Protein AF-A0A642C4L8-F1 (afdb_monomer)

Secondary structure (DSSP, 8-state):
-B-TT--EE-TTTTTT-TT--EEEBPS--SS-EEEE-TTTTTT----EEEE-TTEEEEETTTTTT----EEEE--SSPPEEBTBS-S-GGG-EEEEETT-HHHHHHSTTTTTSSEEEEE-TTT-SS---

Structure (mmCIF, N/CA/C/O backbone):
data_AF-A0A642C4L8-F1
#
_entry.id   AF-A0A642C4L8-F1
#
loop_
_atom_site.group_PDB
_atom_site.id
_atom_site.type_symbol
_atom_site.label_atom_id
_atom_site.label_alt_id
_atom_site.label_comp_id
_atom_site.label_asym_id
_atom_site.label_entity_id
_atom_site.label_seq_id
_atom_site.pdbx_PDB_ins_code
_atom_site.Cartn_x
_atom_site.Cartn_y
_atom_site.Cartn_z
_atom_site.occupancy
_atom_site.B_iso_or_equiv
_atom_site.auth_seq_id
_atom_site.auth_comp_id
_atom_site.auth_asym_id
_atom_site.auth_atom_id
_atom_site.pdbx_PDB_model_num
ATOM 1 N N . LEU A 1 1 ? -4.288 -3.092 -13.203 1.00 87.00 1 LEU A N 1
ATOM 2 C CA . LEU A 1 1 ? -5.201 -3.727 -12.232 1.00 87.00 1 LEU A CA 1
ATOM 3 C C . LEU A 1 1 ? -4.692 -5.140 -11.953 1.00 87.00 1 LEU A C 1
ATOM 5 O O . LEU A 1 1 ? -4.372 -5.830 -12.914 1.00 87.00 1 LEU A O 1
ATOM 9 N N . ILE A 1 2 ? -4.545 -5.536 -10.686 1.00 90.69 2 ILE A N 1
ATOM 10 C CA . ILE A 1 2 ? -4.072 -6.868 -10.268 1.00 90.69 2 ILE A CA 1
ATOM 11 C C . ILE A 1 2 ? -5.256 -7.666 -9.693 1.00 90.69 2 ILE A C 1
ATOM 13 O O . ILE A 1 2 ? -5.938 -7.130 -8.819 1.00 90.69 2 ILE A O 1
ATOM 17 N N . PRO A 1 3 ? -5.499 -8.920 -10.125 1.00 93.19 3 PRO A N 1
ATOM 18 C CA . PRO A 1 3 ? -6.662 -9.693 -9.691 1.00 93.19 3 PRO A CA 1
ATOM 19 C C . PRO A 1 3 ? -6.729 -9.947 -8.182 1.00 93.19 3 PRO A C 1
ATOM 21 O O . PRO A 1 3 ? -5.717 -10.264 -7.549 1.00 93.19 3 PRO A O 1
ATOM 24 N N . LYS A 1 4 ? -7.943 -9.945 -7.617 1.00 92.62 4 LYS A N 1
ATOM 25 C CA . LYS A 1 4 ? -8.177 -10.218 -6.180 1.00 92.62 4 LYS A CA 1
ATOM 26 C C . LYS A 1 4 ? -7.752 -11.618 -5.719 1.00 92.62 4 LYS A C 1
ATOM 28 O O . LYS A 1 4 ? -7.626 -11.870 -4.519 1.00 92.62 4 LYS A O 1
ATOM 33 N N . SER A 1 5 ? -7.522 -12.542 -6.652 1.00 94.00 5 SER A N 1
ATOM 34 C CA . SER A 1 5 ? -7.025 -13.896 -6.375 1.00 94.00 5 SER A CA 1
ATOM 35 C C . SER A 1 5 ? -5.521 -13.953 -6.089 1.00 94.00 5 SER A C 1
ATOM 37 O O . SER A 1 5 ? -5.050 -14.955 -5.557 1.00 94.00 5 SER A O 1
ATOM 39 N N . VAL A 1 6 ? -4.759 -12.900 -6.401 1.00 92.31 6 VAL A N 1
ATOM 40 C CA . VAL A 1 6 ? -3.312 -12.862 -6.151 1.00 92.31 6 VAL A CA 1
ATOM 41 C C . VAL A 1 6 ? -3.037 -12.804 -4.646 1.00 92.31 6 VAL A C 1
ATOM 43 O O . VAL A 1 6 ? -3.590 -11.956 -3.944 1.00 92.31 6 VAL A O 1
ATOM 46 N N . GLY A 1 7 ? -2.188 -13.712 -4.156 1.00 89.19 7 GLY A N 1
ATOM 47 C CA . GLY A 1 7 ? -1.761 -13.788 -2.750 1.00 89.19 7 GLY A CA 1
ATOM 48 C C . GLY A 1 7 ? -0.284 -13.467 -2.509 1.00 89.19 7 GLY A C 1
ATOM 49 O O . GLY A 1 7 ? 0.095 -13.151 -1.385 1.00 89.19 7 GLY A O 1
ATOM 50 N N . LEU A 1 8 ? 0.551 -13.516 -3.552 1.00 85.88 8 LEU A N 1
ATOM 51 C CA . LEU A 1 8 ? 1.984 -13.252 -3.452 1.00 85.88 8 LEU A CA 1
ATOM 52 C C . LEU A 1 8 ? 2.475 -12.429 -4.645 1.00 85.88 8 LEU A C 1
ATOM 54 O O . LEU A 1 8 ? 2.247 -12.804 -5.795 1.00 85.88 8 LEU A O 1
ATOM 58 N N . CYS A 1 9 ? 3.194 -11.347 -4.356 1.00 79.12 9 CYS A N 1
ATOM 59 C CA . CYS A 1 9 ? 4.012 -10.614 -5.321 1.00 79.12 9 CYS A CA 1
ATOM 60 C C . CYS A 1 9 ? 5.429 -10.495 -4.754 1.00 79.12 9 CYS A C 1
ATOM 62 O O . CYS A 1 9 ? 5.616 -9.787 -3.769 1.00 79.12 9 CYS A O 1
ATOM 64 N N . ASP A 1 10 ? 6.390 -11.200 -5.353 1.00 84.88 10 ASP A N 1
ATOM 65 C CA . ASP A 1 10 ? 7.739 -11.392 -4.801 1.00 84.88 10 ASP A CA 1
ATOM 66 C C . ASP A 1 10 ? 8.790 -10.469 -5.467 1.00 84.88 10 ASP A C 1
ATOM 68 O O . ASP A 1 10 ? 8.456 -9.550 -6.227 1.00 84.88 10 ASP A O 1
ATOM 72 N N . VAL A 1 11 ? 10.070 -10.713 -5.179 1.00 89.62 11 VAL A N 1
ATOM 73 C CA . VAL A 1 11 ? 11.256 -10.009 -5.701 1.00 89.62 11 VAL A CA 1
ATOM 74 C C . VAL A 1 11 ? 11.112 -9.611 -7.176 1.00 89.62 11 VAL A C 1
ATOM 76 O O . VAL A 1 11 ? 10.761 -10.423 -8.031 1.00 89.62 11 VAL A O 1
ATOM 79 N N . ALA A 1 12 ? 11.429 -8.348 -7.475 1.00 91.19 12 ALA A N 1
ATOM 80 C CA . ALA A 1 12 ? 11.491 -7.784 -8.825 1.00 91.19 12 ALA A CA 1
ATOM 81 C C . ALA A 1 12 ? 10.211 -7.882 -9.693 1.00 91.19 12 ALA A C 1
ATOM 83 O O . ALA A 1 12 ? 10.304 -7.671 -10.900 1.00 91.19 12 ALA A O 1
ATOM 84 N N . THR A 1 13 ? 9.023 -8.139 -9.119 1.00 93.25 13 THR A N 1
ATOM 85 C CA . THR A 1 13 ? 7.769 -8.326 -9.895 1.00 93.25 13 THR A CA 1
ATOM 86 C C . THR A 1 13 ? 7.498 -7.214 -10.924 1.00 93.25 13 THR A C 1
ATOM 88 O O . THR A 1 13 ? 7.104 -7.525 -12.046 1.00 93.25 13 THR A O 1
ATOM 91 N N . PHE A 1 14 ? 7.706 -5.937 -10.575 1.00 93.62 14 PHE A N 1
ATOM 92 C CA . PHE A 1 14 ? 7.504 -4.795 -11.485 1.00 93.62 14 PHE A CA 1
ATOM 93 C C . PHE A 1 14 ? 8.810 -4.090 -11.863 1.00 93.62 14 PHE A C 1
ATOM 95 O O . PHE A 1 14 ? 8.791 -2.964 -12.366 1.00 93.62 14 PHE A O 1
ATOM 102 N N . LYS A 1 15 ? 9.958 -4.735 -11.631 1.00 92.44 15 LYS A N 1
ATOM 103 C CA . LYS A 1 15 ? 11.263 -4.149 -11.937 1.00 92.44 15 LYS A CA 1
ATOM 104 C C . LYS A 1 15 ? 11.348 -3.773 -13.418 1.00 92.44 15 LYS A C 1
ATOM 106 O O . LYS A 1 15 ? 11.005 -4.570 -14.289 1.00 92.44 15 LYS A O 1
ATOM 111 N N . ASN A 1 16 ? 11.879 -2.583 -13.703 1.00 92.94 16 ASN A N 1
ATOM 112 C CA . ASN A 1 16 ? 12.051 -2.043 -15.058 1.00 92.94 16 ASN A CA 1
ATOM 113 C C . ASN A 1 16 ? 10.745 -1.859 -15.852 1.00 92.94 16 ASN A C 1
ATOM 115 O O . ASN A 1 16 ? 10.789 -1.665 -17.070 1.00 92.94 16 ASN A O 1
ATOM 119 N N . CYS A 1 17 ? 9.579 -1.863 -15.201 1.00 93.19 17 CYS A N 1
ATOM 120 C CA . CYS A 1 17 ? 8.345 -1.400 -15.826 1.00 93.19 17 CYS A CA 1
ATOM 121 C C . CYS A 1 17 ? 8.363 0.138 -15.927 1.00 93.19 17 CYS A C 1
ATOM 123 O O . CYS A 1 17 ? 7.641 0.835 -15.220 1.00 93.19 17 CYS A O 1
ATOM 125 N N . VAL A 1 18 ? 9.203 0.677 -16.815 1.00 92.81 18 VAL A N 1
ATOM 126 C CA . VAL A 1 18 ? 9.523 2.117 -16.912 1.00 92.81 18 VAL A CA 1
ATOM 127 C C . VAL A 1 18 ? 8.338 3.011 -17.284 1.00 92.81 18 VAL A C 1
ATOM 129 O O . VAL A 1 18 ? 8.381 4.208 -17.041 1.00 92.81 18 VAL A O 1
ATOM 132 N N . ASN A 1 19 ? 7.271 2.439 -17.845 1.00 93.19 19 ASN A N 1
ATOM 133 C CA . ASN A 1 19 ? 6.038 3.160 -18.174 1.00 93.19 19 ASN A CA 1
ATOM 134 C C . ASN A 1 19 ? 4.916 2.927 -17.145 1.00 93.19 19 ASN A C 1
ATOM 136 O O . ASN A 1 19 ? 3.817 3.449 -17.314 1.00 93.19 19 ASN A O 1
ATOM 140 N N . LEU A 1 20 ? 5.153 2.112 -16.111 1.00 93.12 20 LEU A N 1
ATOM 141 C CA . LEU A 1 20 ? 4.163 1.833 -15.074 1.00 93.12 20 LEU A CA 1
ATOM 142 C C . LEU A 1 20 ? 4.122 3.000 -14.086 1.00 93.12 20 LEU A C 1
ATOM 144 O O . LEU A 1 20 ? 5.127 3.301 -13.444 1.00 93.12 20 LEU A O 1
ATOM 148 N N . THR A 1 21 ? 2.957 3.637 -13.976 1.00 92.19 21 THR A N 1
ATOM 149 C CA . THR A 1 21 ? 2.732 4.836 -13.150 1.00 92.19 21 THR A CA 1
ATOM 150 C C . THR A 1 21 ? 1.860 4.579 -11.923 1.00 92.19 21 THR A C 1
ATOM 152 O O . THR A 1 21 ? 1.956 5.303 -10.933 1.00 92.19 21 THR A O 1
ATOM 155 N N . SER A 1 22 ? 1.033 3.533 -11.947 1.00 91.44 22 SER A N 1
ATOM 156 C CA . SER A 1 22 ? 0.186 3.159 -10.818 1.00 91.44 22 SER A CA 1
ATOM 157 C C . SER A 1 22 ? -0.005 1.652 -10.718 1.00 91.44 22 SER A C 1
ATOM 159 O O . SER A 1 22 ? 0.001 0.923 -11.715 1.00 91.44 22 SER A O 1
ATOM 161 N N . ILE A 1 23 ? -0.189 1.182 -9.486 1.00 92.69 23 ILE A N 1
ATOM 162 C CA . ILE A 1 23 ? -0.528 -0.208 -9.191 1.00 92.69 23 ILE A CA 1
ATOM 163 C C . ILE A 1 23 ? -1.778 -0.220 -8.321 1.00 92.69 23 ILE A C 1
ATOM 165 O O . ILE A 1 23 ? -1.807 0.349 -7.231 1.00 92.69 23 ILE A O 1
ATOM 169 N N . VAL A 1 24 ? -2.805 -0.905 -8.817 1.00 91.75 24 VAL A N 1
ATOM 170 C CA . VAL A 1 24 ? -4.098 -1.056 -8.150 1.00 91.75 24 VAL A CA 1
ATOM 171 C C . VAL A 1 24 ? -4.451 -2.533 -8.130 1.00 91.75 24 VAL A C 1
ATOM 173 O O . VAL A 1 24 ? -4.474 -3.171 -9.188 1.00 91.75 24 VAL A O 1
ATOM 176 N N . PHE A 1 25 ? -4.715 -3.071 -6.944 1.00 91.50 25 PHE A N 1
ATOM 177 C CA . PHE A 1 25 ? -5.296 -4.399 -6.769 1.00 91.50 25 PHE A CA 1
ATOM 178 C C . PHE A 1 25 ? -6.822 -4.292 -6.745 1.00 91.50 25 PHE A C 1
ATOM 180 O O . PHE A 1 25 ? -7.367 -3.321 -6.225 1.00 91.50 25 PHE A O 1
ATOM 187 N N . GLU A 1 26 ? -7.503 -5.283 -7.310 1.00 90.75 26 GLU A N 1
ATOM 188 C CA . GLU A 1 26 ? -8.956 -5.403 -7.198 1.00 90.75 26 GLU A CA 1
ATOM 189 C C . GLU A 1 26 ? -9.401 -5.559 -5.742 1.00 90.75 26 GLU A C 1
ATOM 191 O O . GLU A 1 26 ? -8.720 -6.188 -4.926 1.00 90.75 26 GLU A O 1
ATOM 196 N N . ASP A 1 27 ? -10.593 -5.044 -5.453 1.00 87.25 27 ASP A N 1
ATOM 197 C CA . ASP A 1 27 ? -11.228 -5.197 -4.152 1.00 87.25 27 ASP A CA 1
ATOM 198 C C . ASP A 1 27 ? -11.813 -6.602 -3.946 1.00 87.25 27 ASP A C 1
ATOM 200 O O . ASP A 1 27 ? -12.186 -7.321 -4.881 1.00 87.25 27 ASP A O 1
ATOM 204 N N . GLY A 1 28 ? -11.918 -6.990 -2.675 1.00 87.31 28 GLY A N 1
ATOM 205 C CA . GLY A 1 28 ? -12.374 -8.315 -2.265 1.00 87.31 28 GLY A CA 1
ATOM 206 C C . GLY A 1 28 ? -11.277 -9.385 -2.326 1.00 87.31 28 GLY A C 1
ATOM 207 O O . GLY A 1 28 ? -10.084 -9.095 -2.410 1.00 87.31 28 GLY A O 1
ATOM 208 N N . GLY A 1 29 ? -11.709 -10.646 -2.278 1.00 88.88 29 GLY A N 1
ATOM 209 C CA . GLY A 1 29 ? -10.833 -11.815 -2.267 1.00 88.88 29 GLY A CA 1
ATOM 210 C C . GLY A 1 29 ? -10.376 -12.200 -0.860 1.00 88.88 29 GLY A C 1
ATOM 211 O O . GLY A 1 29 ? -10.091 -11.344 -0.030 1.00 88.88 29 GLY A O 1
ATOM 212 N N . ASP A 1 30 ? -10.266 -13.506 -0.628 1.00 91.56 30 ASP A N 1
ATOM 213 C CA . ASP A 1 30 ? -10.034 -14.066 0.713 1.00 91.56 30 ASP A CA 1
ATOM 214 C C . ASP A 1 30 ? -8.606 -14.596 0.898 1.00 91.56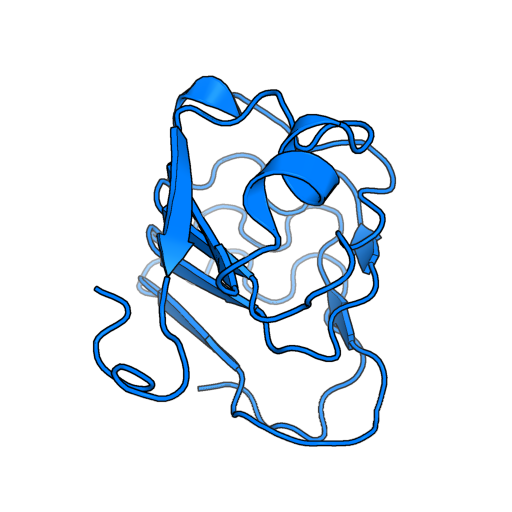 30 ASP A C 1
ATOM 216 O O . ASP A 1 30 ? -8.241 -15.081 1.965 1.00 91.56 30 ASP A O 1
ATOM 220 N N . VAL A 1 31 ? -7.781 -14.514 -0.153 1.00 93.25 31 VAL A N 1
ATOM 221 C CA . VAL A 1 31 ? -6.374 -14.927 -0.113 1.00 93.25 31 VAL A CA 1
ATOM 222 C C . VAL A 1 31 ? -5.551 -13.797 0.511 1.00 93.25 31 VAL A C 1
ATOM 224 O O . VAL A 1 31 ? -5.470 -12.729 -0.113 1.00 93.25 31 VAL A O 1
ATOM 227 N N . PRO A 1 32 ? -4.920 -14.002 1.687 1.00 94.19 32 PRO A N 1
ATOM 228 C CA . PRO A 1 32 ? -4.051 -13.003 2.296 1.00 94.19 32 PRO A CA 1
ATOM 229 C C . PRO A 1 32 ? -2.968 -12.567 1.314 1.00 94.19 32 PRO A C 1
ATOM 231 O O . PRO A 1 32 ? -2.356 -13.402 0.648 1.00 94.19 32 PRO A O 1
ATOM 234 N N . LEU A 1 33 ? -2.752 -11.259 1.210 1.00 94.94 33 LEU A N 1
ATOM 235 C CA . LEU A 1 33 ? -1.789 -10.696 0.278 1.00 94.94 33 LEU A CA 1
ATOM 236 C C . LEU A 1 33 ? -0.478 -10.358 0.999 1.00 94.94 33 LEU A C 1
ATOM 238 O O . LEU A 1 33 ? -0.449 -9.531 1.917 1.00 94.94 33 LEU A O 1
ATOM 242 N N . TYR A 1 34 ? 0.597 -10.987 0.533 1.00 94.44 34 TYR A N 1
ATOM 243 C CA . TYR A 1 34 ? 1.980 -10.665 0.862 1.00 94.44 34 TYR A CA 1
ATOM 244 C C . TYR A 1 34 ? 2.647 -10.046 -0.370 1.00 94.44 34 TYR A C 1
ATOM 246 O O . TYR A 1 34 ? 2.685 -10.668 -1.434 1.00 94.44 34 TYR A O 1
ATOM 254 N N . VAL A 1 35 ? 3.137 -8.809 -0.256 1.00 91.75 35 VAL A N 1
ATOM 255 C CA . VAL A 1 35 ? 3.748 -8.088 -1.389 1.00 91.75 35 VAL A CA 1
ATOM 256 C C . VAL A 1 35 ? 5.147 -7.593 -1.084 1.00 91.75 35 VAL A C 1
ATOM 258 O O . VAL A 1 35 ? 5.513 -7.379 0.070 1.00 91.75 35 VAL A O 1
ATOM 261 N N . GLY A 1 36 ? 5.894 -7.306 -2.142 1.00 89.38 36 GLY A N 1
ATOM 262 C CA . GLY A 1 36 ? 7.165 -6.611 -2.066 1.00 89.38 36 GLY A CA 1
ATOM 263 C C . GLY A 1 36 ? 8.353 -7.561 -2.090 1.00 89.38 36 GLY A C 1
ATOM 264 O O . GLY A 1 36 ? 8.267 -8.706 -2.524 1.00 89.38 36 GLY A O 1
ATOM 265 N N . GLY A 1 37 ? 9.486 -7.061 -1.613 1.00 88.94 37 GLY A N 1
ATOM 266 C CA . GLY A 1 37 ? 10.772 -7.739 -1.683 1.00 88.94 37 GLY A CA 1
ATOM 267 C C . GLY A 1 37 ? 11.739 -6.962 -2.550 1.00 88.94 37 GLY A C 1
ATOM 268 O O . GLY A 1 37 ? 11.366 -5.983 -3.197 1.00 88.94 37 GLY A O 1
ATOM 269 N N . ASP A 1 38 ? 12.993 -7.391 -2.551 1.00 88.50 38 ASP A N 1
ATOM 270 C CA . ASP A 1 38 ? 14.059 -6.665 -3.224 1.00 88.50 38 ASP A CA 1
ATOM 271 C C . ASP A 1 38 ? 13.672 -6.303 -4.664 1.00 88.50 38 ASP A C 1
ATOM 273 O O . ASP A 1 38 ? 13.184 -7.123 -5.445 1.00 88.50 38 ASP A O 1
ATOM 277 N N . LEU A 1 39 ? 13.896 -5.036 -5.012 1.00 88.50 39 LEU A N 1
ATOM 278 C CA . LEU A 1 39 ? 13.723 -4.504 -6.363 1.00 88.50 39 LEU A CA 1
ATOM 279 C C . LEU A 1 39 ? 12.276 -4.523 -6.892 1.00 88.50 39 LEU A C 1
ATOM 281 O O . LEU A 1 39 ? 12.081 -4.297 -8.085 1.00 88.50 39 LEU A O 1
ATOM 285 N N . TRP A 1 40 ? 11.265 -4.779 -6.049 1.00 91.75 40 TRP A N 1
ATOM 286 C CA . TRP A 1 40 ? 9.870 -4.939 -6.489 1.00 91.75 40 TRP A CA 1
ATOM 287 C C . TRP A 1 40 ? 9.366 -3.775 -7.364 1.00 91.75 40 TRP A C 1
ATOM 289 O O . TRP A 1 40 ? 8.763 -4.045 -8.401 1.00 91.75 40 TRP A O 1
ATOM 299 N N . LEU A 1 41 ? 9.682 -2.520 -7.012 1.00 91.56 41 LEU A N 1
ATOM 300 C CA . LEU A 1 41 ? 9.386 -1.306 -7.801 1.00 91.56 41 LEU A CA 1
ATOM 301 C C . LEU A 1 41 ? 10.628 -0.610 -8.381 1.00 91.56 41 LEU A C 1
ATOM 303 O O . LEU A 1 41 ? 10.556 0.568 -8.747 1.00 91.56 41 LEU A O 1
ATOM 307 N N . GLU A 1 42 ? 11.773 -1.289 -8.446 1.00 90.56 42 GLU A N 1
ATOM 308 C CA . GLU A 1 42 ? 13.003 -0.663 -8.937 1.00 90.56 42 GLU A CA 1
ATOM 309 C C . GLU A 1 42 ? 12.849 -0.225 -10.401 1.00 90.56 42 GLU A C 1
ATOM 311 O O . GLU A 1 42 ? 12.398 -0.996 -11.254 1.00 90.56 42 GLU A O 1
ATOM 316 N N . ASN A 1 43 ? 13.271 1.010 -10.695 1.00 90.31 43 ASN A N 1
ATOM 317 C CA . ASN A 1 43 ? 13.219 1.599 -12.034 1.00 90.31 43 ASN A CA 1
ATOM 318 C C . ASN A 1 43 ? 11.794 1.623 -12.631 1.00 90.31 43 ASN A C 1
ATOM 320 O O . ASN A 1 43 ? 11.570 1.290 -13.798 1.00 90.31 43 ASN A O 1
ATOM 324 N N . THR A 1 44 ? 10.822 2.007 -11.801 1.00 91.75 44 THR A N 1
ATOM 325 C CA . THR A 1 44 ? 9.436 2.283 -12.201 1.00 91.75 44 THR A CA 1
ATOM 326 C C . THR A 1 44 ? 9.120 3.770 -12.045 1.00 91.75 44 THR A C 1
ATOM 328 O O . THR A 1 44 ? 9.803 4.486 -11.314 1.00 91.75 44 THR A O 1
ATOM 331 N N . GLN A 1 45 ? 8.062 4.240 -12.708 1.00 92.69 45 GLN A N 1
ATOM 332 C CA . GLN A 1 45 ? 7.530 5.599 -12.532 1.00 92.69 45 GLN A CA 1
ATOM 333 C C . GLN A 1 45 ? 6.306 5.607 -11.606 1.00 92.69 45 GLN A C 1
ATOM 335 O O . GLN A 1 45 ? 5.486 6.520 -11.666 1.00 92.69 45 GLN A O 1
ATOM 340 N N . VAL A 1 46 ? 6.160 4.575 -10.765 1.00 92.19 46 VAL A N 1
ATOM 341 C CA . VAL A 1 46 ? 5.005 4.428 -9.879 1.00 92.19 46 VAL A CA 1
ATOM 342 C C . VAL A 1 46 ? 5.026 5.524 -8.820 1.00 92.19 46 VAL A C 1
ATOM 344 O O . VAL A 1 46 ? 5.946 5.584 -8.004 1.00 92.19 46 VAL A O 1
ATOM 347 N N . THR A 1 47 ? 3.991 6.362 -8.821 1.00 93.00 47 THR A N 1
ATOM 348 C CA . THR A 1 47 ? 3.766 7.403 -7.805 1.00 93.00 47 THR A CA 1
ATOM 349 C C . THR A 1 47 ? 2.649 7.029 -6.837 1.00 93.00 47 THR A C 1
ATOM 351 O O . THR A 1 47 ? 2.693 7.448 -5.681 1.00 93.00 47 THR A O 1
ATOM 354 N N . ILE A 1 48 ? 1.706 6.187 -7.285 1.00 93.56 48 ILE A N 1
ATOM 355 C CA . ILE A 1 48 ? 0.524 5.758 -6.529 1.00 93.56 48 ILE A CA 1
ATOM 356 C C . ILE A 1 48 ? 0.479 4.230 -6.428 1.00 93.56 48 ILE A C 1
ATOM 358 O O . ILE A 1 48 ? 0.527 3.517 -7.437 1.00 93.56 48 ILE A O 1
ATOM 362 N N . LEU A 1 49 ? 0.305 3.730 -5.205 1.00 93.56 49 LEU A N 1
ATOM 363 C CA . LEU A 1 49 ? 0.042 2.322 -4.916 1.00 93.56 49 LEU A CA 1
ATOM 364 C C . LEU A 1 49 ? -1.230 2.192 -4.075 1.00 93.56 49 LEU A C 1
ATOM 366 O O . LEU A 1 49 ? -1.386 2.876 -3.066 1.00 93.56 49 LEU A O 1
ATOM 370 N N . VAL A 1 50 ? -2.120 1.285 -4.475 1.00 94.50 50 VAL A N 1
ATOM 371 C CA . VAL A 1 50 ? -3.361 0.978 -3.756 1.00 94.50 50 VAL A CA 1
ATOM 372 C C . VAL A 1 50 ? -3.342 -0.481 -3.320 1.00 94.50 50 VAL A C 1
ATOM 374 O O . VAL A 1 50 ? -3.464 -1.382 -4.151 1.00 94.50 50 VAL A O 1
ATOM 377 N N . LEU A 1 51 ? -3.188 -0.712 -2.016 1.00 94.56 51 LEU A N 1
ATOM 378 C CA . LEU A 1 51 ? -3.158 -2.037 -1.403 1.00 94.56 51 LEU A CA 1
ATOM 379 C C . LEU A 1 51 ? -4.553 -2.444 -0.891 1.00 94.56 51 LEU A C 1
ATOM 381 O O . LEU A 1 51 ? -5.209 -1.649 -0.210 1.00 94.56 51 LEU A O 1
ATOM 385 N N . PRO A 1 52 ? -5.012 -3.678 -1.172 1.00 94.44 52 PRO A N 1
ATOM 386 C CA . PRO A 1 52 ? -6.343 -4.146 -0.794 1.00 94.44 52 PRO A CA 1
ATOM 387 C C . PRO A 1 52 ? -6.423 -4.489 0.700 1.00 94.44 52 PRO A C 1
ATOM 389 O O . PRO A 1 52 ? -5.400 -4.700 1.356 1.00 94.44 52 PRO A O 1
ATOM 392 N N . PHE A 1 53 ? -7.644 -4.617 1.232 1.00 9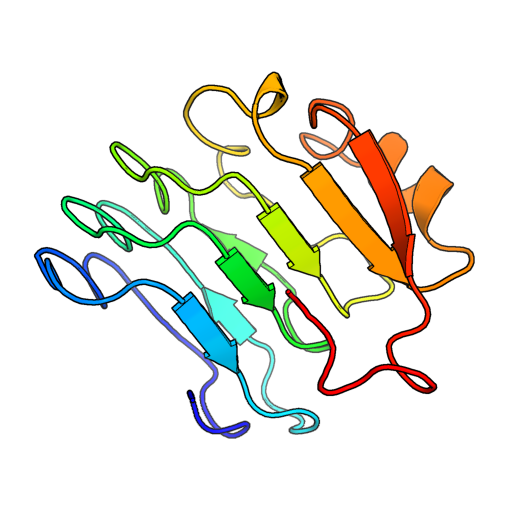4.44 53 PHE A N 1
ATOM 393 C CA . PHE A 1 53 ? -7.890 -4.858 2.665 1.00 94.44 53 PHE A CA 1
ATOM 394 C C . PHE A 1 53 ? -7.208 -6.128 3.202 1.00 94.44 53 PHE A C 1
ATOM 396 O O . PHE A 1 53 ? -6.821 -6.184 4.362 1.00 94.44 53 PHE A O 1
ATOM 403 N N . LYS A 1 54 ? -7.019 -7.136 2.341 1.00 94.88 54 LYS A N 1
ATOM 404 C CA . LYS A 1 54 ? -6.393 -8.428 2.661 1.00 94.88 54 LYS A CA 1
ATOM 405 C C . LYS A 1 54 ? -4.861 -8.383 2.745 1.00 94.88 54 LYS A C 1
ATOM 407 O O . LYS A 1 54 ? -4.224 -9.426 2.907 1.00 94.88 54 LYS A O 1
ATOM 412 N N . THR A 1 55 ? -4.253 -7.209 2.572 1.00 95.94 55 THR A N 1
ATOM 413 C CA . THR A 1 55 ? -2.802 -7.034 2.708 1.00 95.94 55 THR A CA 1
ATOM 414 C C . THR A 1 55 ? -2.419 -7.169 4.168 1.00 95.94 55 THR A C 1
ATOM 416 O O . THR A 1 55 ? -2.804 -6.341 4.984 1.00 95.94 55 THR A O 1
ATOM 419 N N . TYR A 1 56 ? -1.636 -8.190 4.497 1.00 96.06 56 TYR A N 1
ATOM 420 C CA . TYR A 1 56 ? -1.210 -8.429 5.879 1.00 96.06 56 TYR A CA 1
ATOM 421 C C . TYR A 1 56 ? 0.285 -8.184 6.083 1.00 96.06 56 TYR A C 1
ATOM 423 O O . TYR A 1 56 ? 0.748 -8.054 7.219 1.00 96.06 56 TYR A O 1
ATOM 431 N N . ARG A 1 57 ? 1.062 -8.124 4.994 1.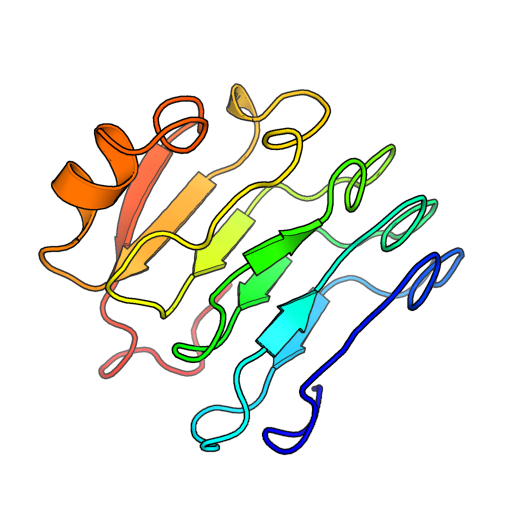00 95.06 57 ARG A N 1
ATOM 432 C CA . ARG A 1 57 ? 2.514 -8.004 5.071 1.00 95.06 57 ARG A CA 1
ATOM 433 C C . ARG A 1 57 ? 3.118 -7.395 3.810 1.00 95.06 57 ARG A C 1
ATOM 435 O O . ARG A 1 57 ? 2.708 -7.717 2.694 1.00 95.06 57 ARG A O 1
ATOM 442 N N . ILE A 1 58 ? 4.135 -6.564 4.014 1.00 93.50 58 ILE A N 1
ATOM 443 C CA . ILE A 1 58 ? 4.980 -5.988 2.974 1.00 93.50 58 ILE A CA 1
ATOM 444 C C . ILE A 1 58 ? 6.433 -6.333 3.306 1.00 93.50 58 ILE A C 1
ATOM 446 O O . ILE A 1 58 ? 6.934 -6.040 4.396 1.00 93.50 58 ILE A O 1
ATOM 450 N N . ARG A 1 59 ? 7.105 -6.995 2.369 1.00 90.62 59 ARG A N 1
ATOM 451 C CA . ARG A 1 59 ? 8.504 -7.398 2.501 1.00 90.62 59 ARG A CA 1
ATOM 452 C C . ARG A 1 59 ? 9.426 -6.184 2.348 1.00 90.62 59 ARG A C 1
ATOM 4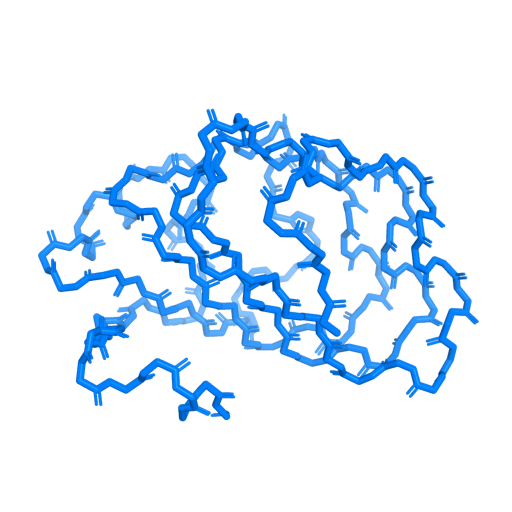54 O O . ARG A 1 59 ? 9.085 -5.215 1.676 1.00 90.62 59 ARG A O 1
ATOM 461 N N . GLY A 1 60 ? 10.601 -6.233 2.973 1.00 84.88 60 GLY A N 1
ATOM 462 C CA . GLY A 1 60 ? 11.594 -5.152 2.930 1.00 84.88 60 GLY A CA 1
ATOM 463 C C . GLY A 1 60 ? 12.061 -4.758 1.524 1.00 84.88 60 GLY A C 1
ATOM 464 O O . GLY A 1 60 ? 11.912 -5.520 0.573 1.00 84.88 60 GLY A O 1
ATOM 465 N N . TYR A 1 61 ? 12.633 -3.552 1.413 1.00 84.12 61 TYR A N 1
ATOM 466 C CA . TYR A 1 61 ? 13.298 -3.013 0.207 1.00 84.12 61 TYR A CA 1
ATOM 467 C C . TYR A 1 61 ? 12.447 -2.930 -1.076 1.00 84.12 61 TYR A C 1
ATOM 469 O O . TYR A 1 61 ? 12.959 -2.617 -2.151 1.00 84.12 61 TYR A O 1
ATOM 477 N N . TRP A 1 62 ? 11.137 -3.125 -0.953 1.00 87.25 62 TRP A N 1
ATOM 478 C CA . TRP A 1 62 ? 10.166 -3.187 -2.044 1.00 87.25 62 TRP A CA 1
ATOM 479 C C . TRP A 1 62 ? 10.077 -1.934 -2.921 1.00 87.25 62 TRP A C 1
ATOM 481 O O . TRP A 1 62 ? 9.755 -2.035 -4.103 1.00 87.25 62 TRP A O 1
ATOM 491 N N . ARG A 1 63 ? 10.383 -0.756 -2.369 1.00 86.62 63 ARG A N 1
ATOM 492 C CA . ARG A 1 63 ? 10.255 0.537 -3.063 1.00 86.62 63 ARG A CA 1
ATOM 493 C C . ARG A 1 63 ? 11.570 1.271 -3.320 1.00 86.62 63 ARG A C 1
ATOM 495 O O . ARG A 1 63 ? 11.532 2.468 -3.618 1.00 86.62 63 ARG A O 1
ATOM 502 N N . ARG A 1 64 ? 12.723 0.602 -3.173 1.00 83.62 64 ARG A N 1
ATOM 503 C CA . ARG A 1 64 ? 14.040 1.228 -3.396 1.00 83.62 64 ARG A CA 1
ATOM 504 C C . ARG A 1 64 ? 14.106 1.818 -4.809 1.00 83.62 64 ARG A C 1
ATOM 506 O O . ARG A 1 64 ? 13.822 1.127 -5.783 1.00 83.62 64 ARG A O 1
ATOM 513 N N . GLY A 1 65 ? 14.470 3.097 -4.901 1.00 79.75 65 GLY A N 1
ATOM 514 C CA . GLY A 1 65 ? 14.556 3.814 -6.176 1.00 79.75 65 GLY A CA 1
ATOM 515 C C . GLY A 1 65 ? 13.211 4.079 -6.865 1.00 79.75 65 GLY A C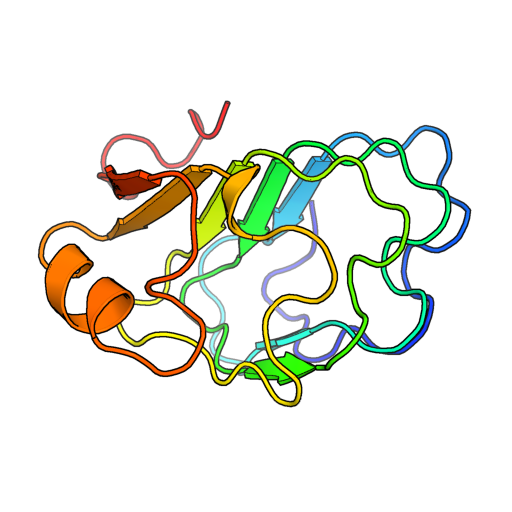 1
ATOM 516 O O . GLY A 1 65 ? 13.214 4.393 -8.051 1.00 79.75 65 GLY A O 1
ATOM 517 N N . SER A 1 66 ? 12.077 3.940 -6.165 1.00 84.50 66 SER A N 1
ATOM 518 C CA . SER A 1 66 ? 10.764 4.341 -6.693 1.00 84.50 66 SER A CA 1
ATOM 519 C C . SER A 1 66 ? 10.401 5.776 -6.298 1.00 84.50 66 SER A C 1
ATOM 521 O O . SER A 1 66 ? 10.803 6.262 -5.237 1.00 84.50 66 SER A O 1
ATOM 523 N N . ASN A 1 67 ? 9.558 6.409 -7.115 1.00 88.31 67 ASN A N 1
ATOM 524 C CA . ASN A 1 67 ? 9.005 7.747 -6.880 1.00 88.31 67 ASN A CA 1
ATOM 525 C C . ASN A 1 67 ? 7.663 7.715 -6.121 1.00 88.31 67 ASN A C 1
ATOM 527 O O . ASN A 1 67 ? 6.881 8.664 -6.208 1.00 88.31 67 ASN A O 1
ATOM 531 N N . LEU A 1 68 ? 7.379 6.626 -5.394 1.00 91.12 68 LEU A N 1
ATOM 532 C CA . LEU A 1 68 ? 6.111 6.438 -4.695 1.00 91.12 68 LEU A CA 1
ATOM 533 C C . LEU A 1 68 ? 5.898 7.544 -3.650 1.00 91.12 68 LEU A C 1
ATOM 535 O O . LEU A 1 68 ? 6.634 7.625 -2.662 1.00 91.12 68 LEU A O 1
ATOM 539 N N . ASN A 1 69 ? 4.876 8.368 -3.857 1.00 92.88 69 ASN A N 1
ATOM 540 C CA . ASN A 1 69 ? 4.558 9.519 -3.012 1.00 92.88 69 ASN A CA 1
ATOM 541 C C . ASN A 1 69 ? 3.144 9.453 -2.416 1.00 92.88 69 ASN A C 1
ATOM 543 O O . ASN A 1 69 ? 2.862 10.196 -1.477 1.00 92.88 69 ASN A O 1
ATOM 547 N N . THR A 1 70 ? 2.312 8.518 -2.878 1.00 94.31 70 THR A N 1
ATOM 548 C CA . THR A 1 70 ? 0.988 8.258 -2.320 1.00 94.31 70 THR A CA 1
ATOM 549 C C . THR A 1 70 ? 0.768 6.759 -2.148 1.00 94.31 70 THR A C 1
ATOM 551 O O . THR A 1 70 ? 0.879 5.976 -3.097 1.00 94.31 70 THR A O 1
ATOM 554 N N . LEU A 1 71 ? 0.422 6.352 -0.928 1.00 94.75 71 LEU A N 1
ATOM 555 C CA . LEU A 1 71 ? 0.030 4.990 -0.598 1.00 94.75 71 LEU A CA 1
ATOM 556 C C . LEU A 1 71 ? -1.383 4.981 -0.018 1.00 94.75 71 LEU A C 1
ATOM 558 O O . LEU A 1 71 ? -1.647 5.596 1.012 1.00 94.75 71 LEU A O 1
ATOM 562 N N . TYR A 1 72 ? -2.255 4.191 -0.630 1.00 96.44 72 TYR A N 1
ATOM 563 C CA . 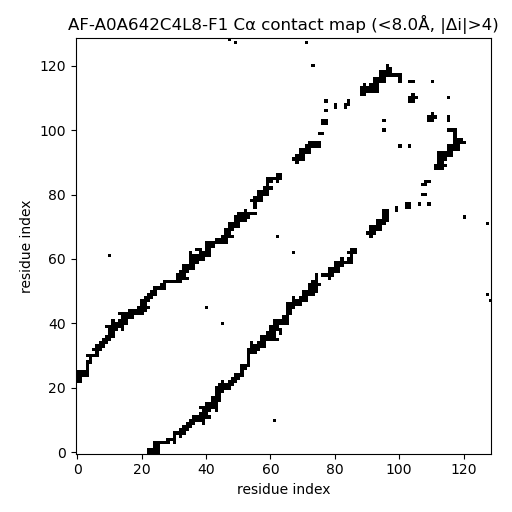TYR A 1 72 ? -3.544 3.827 -0.059 1.00 96.44 72 TYR A CA 1
ATOM 564 C C . TYR A 1 72 ? -3.464 2.409 0.498 1.00 96.44 72 TYR A C 1
ATOM 566 O O . TYR A 1 72 ? -3.082 1.481 -0.219 1.00 96.44 72 TYR A O 1
ATOM 574 N N . VAL A 1 73 ? -3.848 2.223 1.759 1.00 95.94 73 VAL A N 1
ATOM 575 C CA . VAL A 1 73 ? -3.936 0.900 2.386 1.00 95.94 73 VAL A CA 1
ATOM 576 C C . VAL A 1 73 ? -5.351 0.695 2.883 1.00 95.94 73 VAL A C 1
ATOM 578 O O . VAL A 1 73 ? -5.776 1.337 3.833 1.00 95.94 73 VAL A O 1
ATOM 581 N N . LYS A 1 74 ? -6.083 -0.226 2.255 1.00 95.50 74 LYS A N 1
ATOM 582 C CA . LYS A 1 74 ? -7.479 -0.509 2.616 1.00 95.50 74 LYS A CA 1
ATOM 583 C C . LYS A 1 74 ? -7.623 -1.413 3.852 1.00 95.50 74 LYS A C 1
ATOM 585 O O . LYS A 1 74 ? -8.738 -1.684 4.280 1.00 95.50 74 LYS A O 1
ATOM 590 N N . SER A 1 75 ? -6.522 -1.926 4.411 1.00 95.69 75 SER A N 1
ATOM 591 C CA . SER A 1 75 ? -6.555 -2.770 5.615 1.00 95.69 75 SER A CA 1
ATOM 592 C C . SER A 1 75 ? -6.846 -1.928 6.857 1.00 95.69 75 SER A C 1
ATOM 594 O O . SER A 1 75 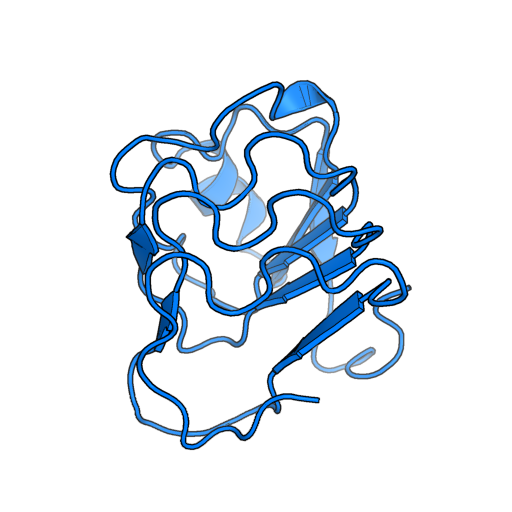? -6.234 -0.879 7.054 1.00 95.69 75 SER A O 1
ATOM 596 N N . THR A 1 76 ? -7.731 -2.399 7.732 1.00 96.94 76 THR A N 1
ATOM 597 C CA . THR A 1 76 ? -8.009 -1.752 9.027 1.00 96.94 76 THR A CA 1
ATOM 598 C C . THR A 1 76 ? -6.937 -2.045 10.077 1.00 96.94 76 THR A C 1
ATOM 600 O O . THR A 1 76 ? -6.818 -1.329 11.067 1.00 96.94 76 THR A O 1
ATOM 603 N N . ILE A 1 77 ? -6.118 -3.075 9.845 1.00 96.88 77 ILE A N 1
ATOM 604 C CA . ILE A 1 77 ? -4.957 -3.418 10.667 1.00 96.88 77 ILE A CA 1
ATOM 605 C C . ILE A 1 77 ? -3.694 -3.117 9.851 1.00 96.88 77 ILE A C 1
ATOM 607 O O . ILE A 1 77 ? -3.576 -3.640 8.737 1.00 96.88 77 ILE A O 1
ATOM 611 N N . PRO A 1 78 ? -2.739 -2.323 10.371 1.00 97.19 78 PRO A N 1
ATOM 612 C CA . PRO A 1 78 ? -1.501 -2.024 9.661 1.00 97.19 78 PRO A CA 1
ATOM 613 C C . PRO A 1 78 ? -0.761 -3.306 9.248 1.00 97.19 78 PRO A C 1
ATOM 615 O O . PRO A 1 78 ? -0.448 -4.132 10.113 1.00 97.19 78 PRO A O 1
ATOM 618 N N . PRO A 1 79 ? -0.464 -3.500 7.950 1.00 96.38 79 PRO A N 1
ATOM 619 C CA . PRO A 1 79 ? 0.344 -4.626 7.500 1.00 96.38 79 PRO A CA 1
ATOM 620 C C . PRO A 1 79 ? 1.722 -4.647 8.175 1.00 96.38 79 PRO A C 1
ATOM 622 O O . PRO A 1 79 ? 2.316 -3.604 8.457 1.00 96.38 79 PRO A O 1
ATOM 625 N N . ILE A 1 80 ? 2.284 -5.837 8.382 1.00 95.38 80 ILE A N 1
ATOM 626 C CA . ILE A 1 80 ? 3.654 -5.970 8.895 1.00 95.38 80 ILE A CA 1
ATOM 627 C C . ILE A 1 80 ? 4.637 -5.458 7.832 1.00 95.38 80 ILE A C 1
ATOM 629 O O . ILE A 1 80 ? 4.665 -5.991 6.724 1.00 95.38 80 ILE A O 1
ATOM 633 N N . LEU A 1 81 ? 5.474 -4.475 8.180 1.00 91.69 81 LEU A N 1
ATOM 634 C CA . LEU A 1 81 ? 6.601 -4.015 7.357 1.00 91.69 81 LEU A CA 1
ATOM 635 C C . LEU A 1 81 ? 7.889 -4.733 7.798 1.00 91.69 81 LEU A C 1
ATOM 637 O O . LEU A 1 81 ? 8.520 -4.307 8.765 1.00 91.69 81 LEU A O 1
ATOM 641 N N . GLU A 1 82 ? 8.287 -5.812 7.109 1.00 88.06 82 GLU A N 1
ATOM 642 C CA . GLU A 1 82 ? 9.350 -6.730 7.583 1.00 88.06 82 GLU A CA 1
ATOM 643 C C . GLU A 1 82 ? 10.735 -6.079 7.745 1.00 88.06 82 GLU A C 1
ATOM 645 O O . GLU A 1 82 ? 11.516 -6.522 8.582 1.00 88.06 82 GLU A O 1
ATOM 650 N N . HIS A 1 83 ? 11.023 -4.986 7.029 1.00 84.38 83 HIS A N 1
ATOM 651 C CA . HIS A 1 83 ? 12.238 -4.175 7.215 1.00 84.38 83 HIS A CA 1
ATOM 652 C C . HIS A 1 83 ? 11.945 -2.671 7.093 1.00 84.38 83 HIS A C 1
ATOM 654 O O . HIS A 1 83 ? 12.742 -1.903 6.554 1.00 84.38 83 HIS A O 1
ATOM 660 N N . GLY A 1 84 ? 10.767 -2.260 7.570 1.00 84.25 84 GLY A N 1
ATOM 661 C CA . GLY A 1 84 ? 10.296 -0.883 7.468 1.00 84.25 84 GLY A CA 1
ATOM 662 C C . GLY A 1 84 ? 9.921 -0.464 6.047 1.00 84.25 8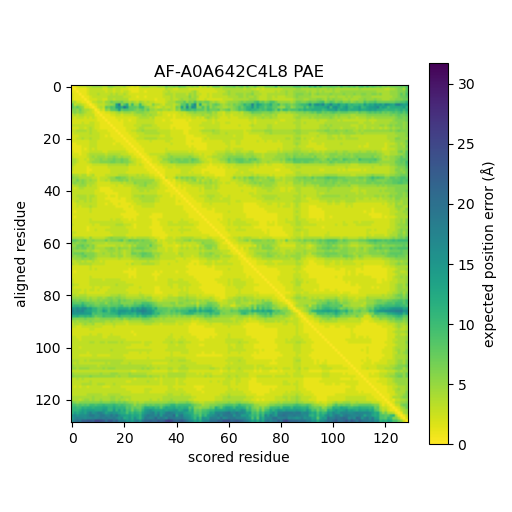4 GLY A C 1
ATOM 663 O O . GLY A 1 84 ? 9.665 -1.288 5.169 1.00 84.25 84 GLY A O 1
ATOM 664 N N . TRP A 1 85 ? 9.846 0.847 5.842 1.00 81.25 85 TRP A N 1
ATOM 665 C CA . TRP A 1 85 ? 9.363 1.452 4.602 1.00 81.25 85 TRP A CA 1
ATOM 666 C C . TRP A 1 85 ? 10.374 1.402 3.443 1.00 81.25 85 TRP A C 1
ATOM 668 O O . TRP A 1 85 ? 9.984 1.440 2.278 1.00 81.25 85 TRP A O 1
ATOM 678 N N . GLY A 1 86 ? 11.669 1.281 3.748 1.00 76.19 86 GLY A N 1
ATOM 679 C CA . GLY A 1 86 ? 12.750 1.619 2.819 1.00 76.19 86 GLY A CA 1
ATOM 680 C C . GLY A 1 86 ? 13.146 3.093 2.959 1.00 76.19 86 GLY A C 1
ATOM 681 O O . GLY A 1 86 ? 13.047 3.650 4.051 1.00 76.19 86 GLY A O 1
ATOM 682 N N . ASP A 1 87 ? 13.593 3.720 1.870 1.00 72.50 87 ASP A N 1
ATOM 683 C CA . ASP A 1 87 ? 14.085 5.104 1.884 1.00 72.50 87 ASP A CA 1
ATOM 684 C C . ASP A 1 87 ? 12.925 6.128 1.957 1.00 72.50 87 ASP A C 1
ATOM 686 O O . ASP A 1 87 ? 11.922 5.994 1.251 1.00 72.50 87 ASP A O 1
ATOM 690 N N . ASN A 1 88 ? 13.088 7.163 2.792 1.00 75.62 88 ASN A N 1
ATOM 691 C CA . ASN A 1 88 ? 12.278 8.394 2.874 1.00 75.62 88 ASN A CA 1
ATOM 692 C C . ASN A 1 88 ? 10.742 8.220 3.029 1.00 75.62 88 ASN A C 1
ATOM 694 O O . ASN A 1 88 ? 9.978 8.679 2.170 1.00 75.62 88 ASN A O 1
ATOM 698 N N . PRO A 1 89 ? 10.241 7.584 4.112 1.00 83.56 89 PRO A N 1
ATOM 699 C CA . PRO A 1 89 ? 8.798 7.523 4.406 1.00 83.56 89 PRO A CA 1
ATOM 700 C C . PRO A 1 89 ? 8.130 8.892 4.539 1.00 83.56 89 PRO A C 1
ATOM 702 O O . PRO A 1 89 ? 6.985 9.069 4.124 1.00 83.56 89 PRO A O 1
ATOM 705 N N . ASP A 1 90 ? 8.878 9.878 5.009 1.00 89.25 90 ASP A N 1
ATOM 706 C CA . ASP A 1 90 ? 8.489 11.275 5.192 1.00 89.25 90 ASP A CA 1
ATOM 707 C C . ASP A 1 90 ? 8.197 12.035 3.885 1.00 89.25 90 ASP A C 1
ATOM 709 O O . ASP A 1 90 ? 7.776 13.191 3.920 1.00 89.25 90 ASP A O 1
ATOM 713 N N . THR A 1 91 ? 8.371 11.396 2.725 1.00 90.44 91 THR A N 1
ATOM 714 C CA . THR A 1 91 ? 7.981 11.943 1.414 1.00 90.44 91 THR A CA 1
ATOM 715 C C . THR A 1 91 ? 6.615 11.449 0.934 1.00 90.44 91 THR A C 1
ATOM 717 O O . THR A 1 91 ? 6.025 12.059 0.038 1.00 90.44 91 THR A O 1
ATOM 720 N N . CYS A 1 92 ? 6.078 10.387 1.542 1.00 93.00 92 CYS A N 1
ATOM 721 C CA . CYS A 1 92 ? 4.858 9.721 1.098 1.00 93.00 92 CYS A CA 1
ATOM 722 C C . CYS A 1 92 ? 3.646 10.095 1.958 1.00 93.00 92 CYS A C 1
ATOM 724 O O . CYS A 1 92 ? 3.712 10.031 3.186 1.00 93.00 92 CYS A O 1
ATOM 726 N N . ASP A 1 93 ? 2.524 10.411 1.313 1.00 95.62 93 ASP A N 1
ATOM 727 C CA . ASP A 1 93 ? 1.218 10.503 1.964 1.00 95.62 93 ASP A CA 1
ATOM 728 C C . ASP A 1 93 ? 0.603 9.111 2.103 1.00 95.62 93 ASP A C 1
ATOM 730 O O . ASP A 1 93 ? 0.590 8.326 1.150 1.00 95.62 93 ASP A O 1
ATOM 734 N N . LEU A 1 94 ? 0.104 8.809 3.300 1.00 96.31 94 LEU A N 1
ATOM 735 C CA . LEU A 1 94 ? -0.594 7.573 3.616 1.00 96.31 94 LEU A CA 1
ATOM 736 C C . LEU A 1 94 ? -2.082 7.846 3.817 1.00 96.31 94 LEU A C 1
ATOM 738 O O . LEU A 1 94 ? -2.470 8.671 4.644 1.00 96.31 94 LEU A O 1
ATOM 742 N N . TYR A 1 95 ? -2.905 7.080 3.114 1.00 97.44 95 TYR A N 1
ATOM 743 C CA . TYR A 1 95 ? -4.353 7.077 3.251 1.00 97.44 95 TYR A CA 1
ATOM 744 C C . TYR A 1 95 ? -4.825 5.724 3.792 1.00 97.44 95 TYR A C 1
ATOM 746 O O . TYR A 1 95 ? -4.523 4.676 3.213 1.00 97.44 95 TYR A O 1
ATOM 754 N N . VAL A 1 96 ? -5.558 5.751 4.904 1.00 97.75 96 VAL A N 1
ATOM 755 C CA . VAL A 1 96 ? -6.025 4.566 5.656 1.00 97.75 96 VAL A CA 1
ATOM 756 C C . VAL A 1 96 ? -7.529 4.650 5.903 1.00 97.75 96 VAL A C 1
ATOM 758 O O . VAL A 1 96 ? -8.086 5.738 5.769 1.00 97.75 96 VAL A O 1
ATOM 761 N N . PRO A 1 97 ? -8.223 3.554 6.261 1.00 97.31 97 PRO A N 1
ATOM 762 C CA . PRO A 1 97 ? -9.664 3.607 6.471 1.00 97.31 97 PRO A CA 1
ATOM 763 C C . PRO A 1 97 ? -10.035 4.543 7.630 1.00 97.31 97 PRO A C 1
ATOM 765 O O . PRO A 1 97 ? -9.241 4.762 8.550 1.00 97.31 97 PRO A O 1
ATOM 768 N N . ILE A 1 98 ? -11.256 5.079 7.602 1.00 97.00 98 ILE A N 1
ATOM 769 C CA . ILE A 1 98 ? -11.802 5.889 8.701 1.00 97.00 98 ILE A CA 1
ATOM 770 C C . ILE A 1 98 ? -11.711 5.121 10.029 1.00 97.00 98 ILE A C 1
ATOM 772 O O . ILE A 1 98 ? -11.994 3.924 10.092 1.00 97.00 98 ILE A O 1
ATOM 776 N N . GLY A 1 99 ? -11.280 5.808 11.089 1.00 97.94 99 GLY A N 1
ATOM 777 C CA . GLY A 1 99 ? -11.040 5.237 12.413 1.00 97.94 99 GLY A CA 1
ATOM 778 C C . GLY A 1 99 ? -9.702 4.504 12.567 1.00 97.94 99 GLY A C 1
ATOM 779 O O . GLY A 1 99 ? -9.409 4.014 13.657 1.00 97.94 99 GLY A O 1
ATOM 780 N N . CYS A 1 100 ? -8.879 4.408 11.514 1.00 98.31 100 CYS A N 1
ATOM 781 C CA . CYS A 1 100 ? -7.615 3.669 11.555 1.00 98.31 100 CYS A CA 1
ATOM 782 C C . CYS A 1 100 ? -6.374 4.561 11.720 1.00 98.31 100 CYS A C 1
ATOM 784 O O . CYS A 1 100 ? -5.270 4.038 11.877 1.00 98.31 100 CYS A O 1
ATOM 786 N N . LYS A 1 101 ? -6.493 5.895 11.714 1.00 98.31 101 LYS A N 1
ATOM 787 C CA . LYS A 1 101 ? -5.308 6.770 11.770 1.00 98.31 101 LYS A CA 1
ATOM 788 C C . LYS A 1 101 ? -4.413 6.494 12.976 1.00 98.31 101 LYS A C 1
ATOM 790 O O . LYS A 1 101 ? -3.200 6.399 12.817 1.00 98.31 101 LYS A O 1
ATOM 795 N N . GLU A 1 102 ? -4.988 6.359 14.168 1.00 98.19 102 GLU A N 1
ATOM 796 C CA . GLU A 1 102 ? -4.213 6.168 15.401 1.00 98.19 102 GLU A CA 1
ATOM 797 C C . GLU A 1 102 ? -3.515 4.803 15.453 1.00 98.19 102 GLU A C 1
ATOM 799 O O . GLU A 1 102 ? -2.353 4.720 15.862 1.00 98.19 102 GLU A O 1
ATOM 804 N N . VAL A 1 103 ? -4.173 3.733 14.983 1.00 98.31 103 VAL A N 1
ATOM 805 C CA . VAL A 1 103 ? -3.548 2.400 14.929 1.00 98.31 103 VAL A CA 1
ATOM 806 C C . VAL A 1 103 ? -2.397 2.368 13.923 1.00 98.31 103 VAL A C 1
ATOM 808 O O . VAL A 1 103 ? -1.358 1.783 14.211 1.00 98.31 103 VAL A O 1
ATOM 811 N N . TYR A 1 104 ? -2.515 3.064 12.788 1.00 97.88 104 TYR A N 1
ATOM 812 C CA . TYR A 1 104 ? -1.398 3.220 11.853 1.00 97.88 104 TYR A CA 1
ATOM 813 C C . TYR A 1 104 ? -0.288 4.110 12.421 1.00 97.88 104 TYR A C 1
ATOM 815 O O . TYR A 1 104 ? 0.873 3.726 12.378 1.00 97.88 104 TYR A O 1
ATOM 823 N N . ALA A 1 105 ? -0.613 5.262 13.010 1.00 97.31 105 ALA A N 1
ATOM 824 C CA . ALA A 1 105 ? 0.390 6.179 13.557 1.00 97.31 105 ALA A CA 1
ATOM 825 C C . ALA A 1 105 ? 1.224 5.552 14.692 1.00 97.31 105 ALA A C 1
ATOM 827 O O . ALA A 1 105 ? 2.403 5.868 14.840 1.00 97.31 105 ALA A O 1
ATOM 828 N N . SER A 1 106 ? 0.618 4.658 15.480 1.00 97.06 106 SER A N 1
ATOM 829 C CA . SER A 1 106 ? 1.269 3.950 16.591 1.00 97.06 106 SER A CA 1
ATOM 830 C C . SER A 1 106 ? 1.982 2.655 16.179 1.00 97.06 106 SER A C 1
ATOM 832 O O . SER A 1 106 ? 2.822 2.153 16.932 1.00 97.06 106 SER A O 1
ATOM 834 N N . ALA A 1 107 ? 1.689 2.108 14.996 1.00 95.38 107 ALA A N 1
ATOM 835 C CA . ALA A 1 107 ? 2.306 0.878 14.521 1.00 95.38 107 ALA A CA 1
ATOM 836 C C . ALA A 1 107 ? 3.765 1.089 14.092 1.00 95.38 10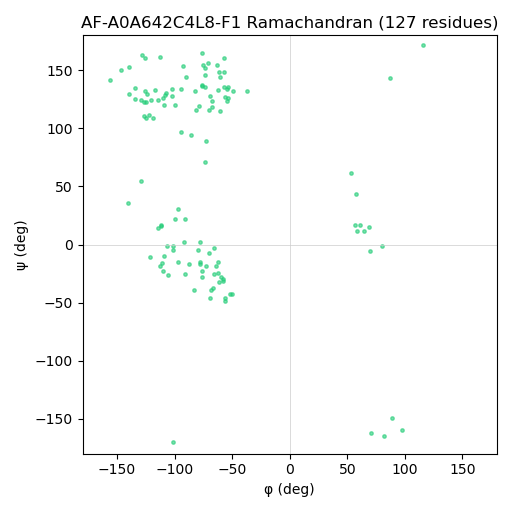7 ALA A C 1
ATOM 838 O O . ALA A 1 107 ? 4.155 2.115 13.527 1.00 95.38 107 ALA A O 1
ATOM 839 N N . THR A 1 108 ? 4.587 0.065 14.329 1.00 92.25 108 THR A N 1
ATOM 840 C CA . THR A 1 108 ? 6.014 0.076 13.997 1.00 92.25 108 THR A CA 1
ATOM 841 C C . THR A 1 108 ? 6.229 0.426 12.522 1.00 92.25 108 THR A C 1
ATOM 843 O O . THR A 1 108 ? 5.684 -0.236 11.642 1.00 92.25 108 THR A O 1
ATOM 846 N N . ASN A 1 109 ? 7.056 1.444 12.260 1.00 90.12 109 ASN A N 1
ATOM 847 C CA . ASN A 1 109 ? 7.415 1.970 10.932 1.00 90.12 109 ASN A CA 1
ATOM 848 C C . ASN A 1 109 ? 6.304 2.707 10.152 1.00 90.12 109 ASN A C 1
ATOM 850 O O . ASN A 1 109 ? 6.599 3.274 9.102 1.00 90.12 109 ASN A O 1
ATOM 854 N N . TRP A 1 110 ? 5.063 2.747 10.643 1.00 94.62 110 TRP A N 1
ATOM 855 C CA . TRP A 1 110 ? 3.944 3.425 9.970 1.00 94.62 110 TRP A CA 1
ATOM 856 C C . TRP A 1 110 ? 3.777 4.891 10.389 1.00 94.62 110 TRP A C 1
ATOM 858 O O . TRP A 1 110 ? 3.306 5.703 9.601 1.00 94.62 110 TRP A O 1
ATOM 868 N N . GLY A 1 111 ? 4.225 5.269 11.589 1.00 93.88 111 GLY A N 1
ATOM 869 C CA . GLY A 1 111 ? 4.174 6.658 12.066 1.00 93.88 111 GLY A CA 1
ATOM 870 C C . GLY A 1 111 ? 5.132 7.635 11.365 1.00 93.88 111 GLY A C 1
ATOM 871 O O . GLY A 1 111 ? 5.067 8.831 11.623 1.00 93.88 111 GLY A O 1
ATOM 872 N N . SER A 1 112 ? 6.029 7.152 10.498 1.00 91.62 112 SER A N 1
ATOM 873 C CA . SER A 1 112 ? 7.074 7.963 9.847 1.00 91.62 112 SER A CA 1
ATOM 874 C C . SER A 1 112 ? 6.669 8.562 8.494 1.00 91.62 112 SER A C 1
ATOM 876 O O . SER A 1 112 ? 7.503 9.180 7.839 1.00 91.62 112 SER A O 1
ATOM 878 N N . PHE A 1 113 ? 5.429 8.351 8.047 1.00 94.06 113 PHE A N 1
ATOM 879 C CA . PHE A 1 113 ? 4.929 8.912 6.790 1.00 94.06 113 PHE A CA 1
ATOM 880 C C . PHE A 1 113 ? 4.727 10.426 6.872 1.00 94.06 113 PHE A C 1
ATOM 882 O O . PHE A 1 113 ? 4.487 10.963 7.954 1.00 94.06 113 PHE A O 1
ATOM 889 N N . ARG A 1 114 ? 4.763 11.110 5.719 1.00 95.62 114 ARG A N 1
ATOM 890 C CA . ARG A 1 114 ? 4.564 12.568 5.635 1.00 95.62 114 ARG A CA 1
ATOM 891 C C . ARG A 1 114 ? 3.239 12.993 6.252 1.00 95.62 114 ARG A C 1
ATOM 893 O O . ARG A 1 114 ? 3.178 13.932 7.042 1.00 95.62 114 ARG A O 1
ATOM 900 N N . THR A 1 115 ? 2.178 12.296 5.862 1.00 97.06 115 THR A N 1
ATOM 901 C CA . THR A 1 115 ? 0.841 12.445 6.427 1.00 97.06 115 THR A CA 1
ATOM 902 C C . THR A 1 115 ? 0.196 11.078 6.590 1.00 97.06 115 THR A C 1
ATOM 904 O O . THR A 1 115 ? 0.501 10.144 5.850 1.00 97.06 115 THR A O 1
ATOM 907 N N . ILE A 1 116 ? -0.711 10.976 7.561 1.00 97.88 116 ILE A N 1
ATOM 908 C CA . ILE A 1 116 ? -1.627 9.846 7.715 1.00 97.88 116 ILE A CA 1
ATOM 909 C C . ILE A 1 116 ? -3.035 10.431 7.737 1.00 97.88 116 ILE A C 1
ATOM 911 O O . ILE A 1 116 ? -3.420 11.125 8.689 1.00 97.88 116 ILE A O 1
ATOM 915 N N . THR A 1 117 ? -3.769 10.179 6.660 1.00 97.75 117 THR A N 1
ATOM 916 C CA . THR A 1 117 ? -5.088 10.743 6.386 1.00 97.75 117 THR A CA 1
ATOM 917 C C . THR A 1 117 ? -6.117 9.626 6.340 1.00 97.75 117 THR A C 1
ATOM 919 O O . THR A 1 117 ? -5.909 8.596 5.703 1.00 97.75 117 THR A O 1
ATOM 922 N N . GLU A 1 118 ? -7.235 9.815 7.027 1.00 97.44 118 GLU A N 1
ATOM 923 C CA . GLU A 1 118 ? -8.351 8.881 6.930 1.00 97.44 118 GLU A CA 1
ATOM 924 C C . GLU A 1 118 ? -9.102 9.102 5.620 1.00 97.44 118 GLU A C 1
ATOM 926 O O . GLU A 1 118 ? -9.337 10.239 5.209 1.00 97.44 118 GLU A O 1
ATOM 931 N N . TYR A 1 119 ? -9.454 8.009 4.956 1.00 95.12 119 TYR A N 1
ATOM 932 C CA . TYR A 1 119 ? -10.066 8.007 3.641 1.00 95.12 119 TYR A CA 1
ATOM 933 C C . TYR A 1 119 ? -11.250 7.046 3.614 1.00 95.12 119 TYR A C 1
ATOM 935 O O . TYR A 1 119 ? -11.171 5.912 4.092 1.00 95.12 119 TYR A O 1
ATOM 943 N N . ASP A 1 120 ? -12.352 7.509 3.033 1.00 93.75 120 ASP A N 1
ATOM 944 C CA . ASP A 1 120 ? -13.546 6.700 2.829 1.00 93.75 120 ASP A CA 1
ATOM 945 C C . ASP A 1 120 ? -13.425 5.905 1.523 1.00 93.75 120 ASP A C 1
ATOM 947 O O . ASP A 1 120 ? -13.718 6.407 0.433 1.00 93.75 120 ASP A O 1
ATOM 951 N N . PHE A 1 121 ? -12.950 4.664 1.633 1.00 90.25 121 PHE A N 1
ATOM 952 C CA . PHE A 1 121 ? -12.790 3.766 0.489 1.00 90.25 121 PHE A CA 1
ATOM 953 C C . PHE A 1 121 ? -14.119 3.226 -0.056 1.00 90.25 121 PHE A C 1
ATOM 955 O O . PHE A 1 121 ? -14.143 2.793 -1.207 1.00 90.25 121 PHE A O 1
ATOM 962 N N . ASP A 1 122 ? -15.202 3.278 0.725 1.00 86.44 122 ASP A N 1
ATOM 963 C CA . ASP A 1 122 ? -16.523 2.791 0.314 1.00 86.44 122 ASP A CA 1
ATOM 964 C C . ASP A 1 122 ? -17.269 3.854 -0.501 1.00 86.44 122 ASP A C 1
ATOM 966 O O . ASP A 1 122 ? -17.898 3.543 -1.514 1.00 86.44 122 ASP A O 1
ATOM 970 N N . LEU A 1 123 ? -17.155 5.126 -0.104 1.00 83.69 123 LEU A N 1
ATOM 971 C CA . LEU A 1 123 ? -17.694 6.254 -0.864 1.00 83.69 123 LEU A CA 1
ATOM 972 C C . LEU A 1 123 ? -16.834 6.609 -2.082 1.00 83.69 123 LEU A C 1
ATOM 974 O O . LEU A 1 123 ? -17.363 7.117 -3.071 1.00 83.69 123 LEU A O 1
ATOM 978 N N . ASN A 1 124 ? -15.523 6.345 -2.036 1.00 78.31 124 ASN A N 1
ATOM 979 C CA . ASN A 1 124 ? -14.582 6.715 -3.097 1.00 78.31 124 ASN A CA 1
ATOM 980 C C . ASN A 1 124 ? -13.690 5.549 -3.580 1.00 78.31 124 ASN A C 1
ATOM 982 O O . ASN A 1 124 ? -12.466 5.690 -3.633 1.00 78.31 124 ASN A O 1
ATOM 986 N N . PRO A 1 125 ? -14.254 4.405 -4.013 1.00 68.12 125 PRO A N 1
ATOM 987 C CA . PRO A 1 125 ? -13.461 3.229 -4.386 1.00 68.12 125 PRO A CA 1
ATOM 988 C C . PRO A 1 125 ? -12.581 3.453 -5.628 1.00 68.12 125 PRO A C 1
ATOM 990 O O . PRO A 1 125 ? -11.548 2.799 -5.772 1.00 68.12 125 PRO A O 1
ATOM 993 N N . ASN A 1 126 ? -12.972 4.393 -6.501 1.00 60.25 126 ASN A N 1
ATOM 994 C CA . ASN A 1 126 ? -12.312 4.683 -7.781 1.00 60.25 126 ASN A CA 1
ATOM 995 C C . ASN A 1 126 ? -11.548 6.023 -7.813 1.00 60.25 126 ASN A C 1
ATOM 997 O O . ASN A 1 126 ? -10.811 6.253 -8.767 1.00 60.25 126 ASN A O 1
ATOM 1001 N N . ASN A 1 127 ? -11.693 6.889 -6.798 1.00 56.47 127 ASN A N 1
ATOM 1002 C CA . ASN A 1 127 ? -11.070 8.228 -6.750 1.00 56.47 127 ASN A CA 1
ATOM 1003 C C . ASN A 1 127 ? -9.754 8.236 -5.950 1.00 56.47 127 ASN A C 1
ATOM 1005 O O . ASN A 1 127 ? -9.397 9.223 -5.305 1.00 56.47 127 ASN A O 1
ATOM 1009 N N . VAL A 1 128 ? -9.045 7.112 -5.972 1.00 63.06 128 VAL A N 1
ATOM 1010 C CA . VAL A 1 128 ? -7.650 7.011 -5.542 1.00 63.06 128 VAL A CA 1
ATOM 1011 C C . VAL A 1 128 ? -6.791 7.697 -6.612 1.00 63.06 128 VAL A C 1
ATOM 1013 O O . VAL A 1 128 ? -6.418 7.077 -7.610 1.00 63.06 128 VAL A O 1
ATOM 1016 N N . HIS A 1 129 ? -6.571 9.003 -6.451 1.00 52.12 129 HIS A N 1
ATOM 1017 C CA . HIS A 1 129 ? -5.831 9.872 -7.370 1.00 52.12 129 HIS A CA 1
ATOM 1018 C C . HIS A 1 129 ? -4.796 10.695 -6.613 1.00 52.12 129 HIS A C 1
ATOM 1020 O O . HIS A 1 129 ? -5.199 11.406 -5.666 1.00 52.12 129 HIS A O 1
#

InterPro domains:
  IPR032675 Leucine-rich repeat domain superfamily [G3DSA:3.80.10.10] (2-119)

Foldseek 3Di:
DAELQDAEAEAQNCAQVQADAEEDYDEDHDRQHEYFYARLCHNYNHQEYEAYQSHAAYEPNRQVNYNHAEYEYAHLADHHYNHADPPCQLRHEYEYAPPRQVNQCPDPNRVRHVYYHHDHCPVCVPPRD

Sequence (129 aa):
LIPKSVGLCDVATFKNCVNLTSIVFEDGGDVPLYVGGDLWLENTQVTILVLPFKTYRIRGYWRRGSNLNTLYVKSTIPPILEHGWGDNPDTCDLYVPIGCKEVYASATNWGSFRTITEYDFDLNPNNVH

Mean predicted aligned error: 3.9 Å

Organism: Bacteroides ovatus (NCBI:txid28116)

Nearest PDB structures (foldseek):
  4fdw-assembly1_A  TM=7.585E-01  e=5.706E-04  Bacteroides ovatus ATCC 8483
  4fd0-assembly1_A  TM=7.654E-01  e=1.736E-03  Bacteroides caccae ATCC 43185
  3sb4-assembly1_A  TM=6.814E-01  e=5.283E-03  Bacteroides thetaiotaomicron

pLDDT: mean 90.44, std 7.99, range [52.12, 98.31]

Radius of gyration: 13.3 Å; Cα contacts (8 Å, |Δi|>4): 324; chains: 1; bounding box: 32×28×35 Å

Solvent-accessible surface area (backbone atoms only — not comparable to full-atom values): 6600 Å² total; per-residue (Å²): 122,40,66,30,79,55,34,74,43,50,62,37,71,44,42,63,36,62,82,40,45,66,48,40,48,39,78,68,58,88,44,61,24,40,36,33,18,56,39,15,30,21,54,25,51,28,32,39,41,40,44,38,52,47,36,55,33,34,40,30,42,20,47,42,78,37,60,58,36,37,40,37,38,54,24,80,56,73,48,47,46,75,58,39,70,47,79,67,42,58,66,19,38,35,33,30,31,70,92,24,51,65,62,32,48,73,34,85,66,50,52,52,38,57,40,76,41,64,36,62,56,84,87,39,73,82,72,82,122